Protein AF-A0A8G0L6J2-F1 (afdb_monomer_lite)

Sequence (86 aa):
FYTAIIAGPDVKGMGTAEGFFKQFLAAPVVLGFWIFAWVWKREPLLRTKNIDVDTGLREFDWDQIRADREALAALPAWRRLLNHFF

Radius of gyration: 30.55 Å; chains: 1; bounding box: 50×44×64 Å

Secondary structure (DSSP, 8-state):
----SB--TT---B--HHHHHHHTTHHHHHHHHHHHHHHHH------GGG---STTPPPP-HHHHHHHHHHHHTS-HHHHHHHHH-

Structure (mmCIF, N/CA/C/O backbone):
data_AF-A0A8G0L6J2-F1
#
_entry.id   AF-A0A8G0L6J2-F1
#
loop_
_atom_site.group_PDB
_atom_site.id
_atom_site.type_symbol
_atom_site.label_atom_id
_atom_site.label_alt_id
_atom_site.label_comp_id
_atom_site.label_asym_id
_atom_site.label_entity_id
_atom_site.label_seq_id
_atom_site.pdbx_PDB_ins_code
_atom_site.Cartn_x
_atom_site.Cartn_y
_atom_site.Cartn_z
_atom_site.occupancy
_atom_site.B_iso_or_equiv
_atom_site.auth_seq_id
_atom_site.auth_comp_id
_atom_site.auth_asym_id
_atom_site.auth_atom_id
_atom_site.pdbx_PDB_model_num
ATOM 1 N N . PHE A 1 1 ? 14.598 11.587 -18.311 1.00 49.44 1 PHE A N 1
ATOM 2 C CA . PHE A 1 1 ? 14.587 10.768 -19.538 1.00 49.44 1 PHE A CA 1
ATOM 3 C C . PHE A 1 1 ? 13.214 10.889 -20.183 1.00 49.44 1 PHE A C 1
ATOM 5 O O . PHE A 1 1 ? 12.273 10.277 -19.704 1.00 49.44 1 PHE A O 1
ATOM 12 N N . TYR A 1 2 ? 13.074 11.757 -21.184 1.00 48.59 2 TYR A N 1
ATOM 13 C CA . TYR A 1 2 ? 11.847 11.946 -21.962 1.00 48.59 2 TYR A CA 1
ATOM 14 C C . TYR A 1 2 ? 12.292 12.169 -23.407 1.00 48.59 2 TYR A C 1
ATOM 16 O O . TYR A 1 2 ? 12.941 13.173 -23.695 1.00 48.59 2 TYR A O 1
ATOM 24 N N . THR A 1 3 ? 12.041 11.204 -24.291 1.00 57.72 3 THR A N 1
ATOM 25 C CA . THR A 1 3 ? 12.165 11.413 -25.735 1.00 57.72 3 THR A CA 1
ATOM 26 C C . THR A 1 3 ? 10.816 11.868 -26.244 1.00 57.72 3 THR A C 1
ATOM 28 O O . THR A 1 3 ? 9.892 11.081 -26.424 1.00 57.72 3 THR A O 1
ATOM 31 N N . ALA A 1 4 ? 10.690 13.174 -26.440 1.00 60.34 4 ALA A N 1
ATOM 32 C CA . ALA A 1 4 ? 9.571 13.706 -27.185 1.00 60.34 4 ALA A CA 1
ATOM 33 C C . ALA A 1 4 ? 9.669 13.195 -28.633 1.00 60.34 4 ALA A C 1
ATOM 35 O O . ALA A 1 4 ? 10.743 13.236 -29.235 1.00 60.34 4 ALA A O 1
ATOM 36 N N . ILE A 1 5 ? 8.554 12.722 -29.197 1.00 62.50 5 ILE A N 1
ATOM 37 C CA . ILE A 1 5 ? 8.474 12.371 -30.628 1.00 62.50 5 ILE A CA 1
ATOM 38 C C . ILE A 1 5 ? 8.788 13.612 -31.484 1.00 62.50 5 ILE A C 1
ATOM 40 O O . ILE A 1 5 ? 9.388 13.500 -32.551 1.00 62.50 5 ILE A O 1
ATOM 44 N N . ILE A 1 6 ? 8.457 14.796 -30.962 1.00 59.91 6 ILE A N 1
ATOM 45 C CA . ILE A 1 6 ? 8.723 16.104 -31.554 1.00 59.91 6 ILE A CA 1
ATOM 46 C C . ILE A 1 6 ? 9.631 16.872 -30.595 1.00 59.91 6 ILE A C 1
ATOM 48 O O . ILE A 1 6 ? 9.265 17.074 -29.436 1.00 59.91 6 ILE A O 1
ATOM 52 N N . ALA A 1 7 ? 10.813 17.284 -31.049 1.00 64.25 7 ALA A N 1
ATOM 53 C CA . ALA A 1 7 ? 11.689 18.130 -30.251 1.00 64.25 7 ALA A CA 1
ATOM 54 C C . ALA A 1 7 ? 10.988 19.454 -29.875 1.00 64.25 7 ALA A C 1
ATOM 56 O O . ALA A 1 7 ? 10.173 19.973 -30.635 1.00 64.25 7 ALA A O 1
ATOM 57 N N . GLY A 1 8 ? 11.259 19.967 -28.667 1.00 65.56 8 GLY A N 1
ATOM 58 C CA . GLY A 1 8 ? 10.672 21.222 -28.180 1.00 65.56 8 GLY A CA 1
ATOM 59 C C . GLY A 1 8 ? 10.965 22.402 -29.119 1.00 65.56 8 GLY A C 1
ATOM 60 O O . GLY A 1 8 ? 11.829 22.277 -29.985 1.00 65.56 8 GLY A O 1
ATOM 61 N N . PRO A 1 9 ? 10.293 23.555 -28.944 1.00 68.25 9 PRO A N 1
ATOM 62 C CA . PRO A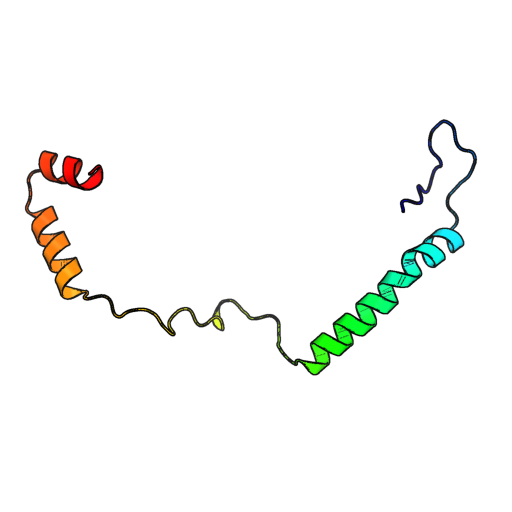 1 9 ? 10.281 24.653 -29.921 1.00 68.25 9 PRO A CA 1
ATOM 63 C C . PRO A 1 9 ? 11.659 25.205 -30.339 1.00 68.25 9 PRO A C 1
ATOM 65 O O . PRO A 1 9 ? 11.728 25.911 -31.336 1.00 68.25 9 PRO A O 1
ATOM 68 N N . ASP A 1 10 ? 12.737 24.854 -29.630 1.00 66.12 10 ASP A N 1
ATOM 69 C CA . ASP A 1 10 ? 14.105 25.329 -29.871 1.00 66.12 10 ASP A CA 1
ATOM 70 C C . ASP A 1 10 ? 15.138 24.201 -30.105 1.00 66.12 10 ASP A C 1
ATOM 72 O O . ASP A 1 10 ? 16.347 24.429 -30.136 1.00 66.12 10 ASP A O 1
ATOM 76 N N . VAL A 1 11 ? 14.688 22.949 -30.264 1.00 64.75 11 VAL A N 1
ATOM 77 C CA . VAL A 1 11 ? 15.563 21.784 -30.489 1.00 64.75 11 VAL A CA 1
ATOM 78 C C . VAL A 1 11 ? 15.218 21.150 -31.838 1.00 64.75 11 VAL A C 1
ATOM 80 O O . VAL A 1 11 ? 14.058 20.895 -32.140 1.00 64.75 11 VAL A O 1
ATOM 83 N N . LYS A 1 12 ? 16.224 20.880 -32.681 1.00 62.41 12 LYS A N 1
ATOM 84 C CA . LYS A 1 12 ? 16.023 20.201 -33.973 1.00 62.41 12 LYS A CA 1
ATOM 85 C C . LYS A 1 12 ? 16.105 18.681 -33.801 1.00 62.41 12 LYS A C 1
ATOM 87 O O . LYS A 1 12 ? 17.119 18.175 -33.331 1.00 62.41 12 LYS A O 1
ATOM 92 N N . GLY A 1 13 ? 15.073 17.958 -34.237 1.00 66.94 13 GLY A N 1
ATOM 93 C CA . GLY A 1 13 ? 15.072 16.492 -34.331 1.00 66.94 13 GLY A CA 1
ATOM 94 C C . GLY A 1 13 ? 13.688 15.869 -34.127 1.00 66.94 13 GLY A C 1
ATOM 95 O O . GLY A 1 13 ? 12.869 16.396 -33.382 1.00 66.94 13 GLY A O 1
ATOM 96 N N . MET A 1 14 ? 13.422 14.740 -34.786 1.00 69.75 14 MET A N 1
ATOM 97 C CA . MET A 1 14 ? 12.279 13.874 -34.470 1.00 69.75 14 MET A CA 1
ATOM 98 C C . MET A 1 14 ? 12.775 12.629 -33.739 1.00 69.75 14 MET A C 1
ATOM 100 O O . MET A 1 14 ? 13.847 12.105 -34.054 1.00 69.75 14 MET A O 1
ATOM 104 N N . GLY A 1 15 ? 11.999 12.154 -32.767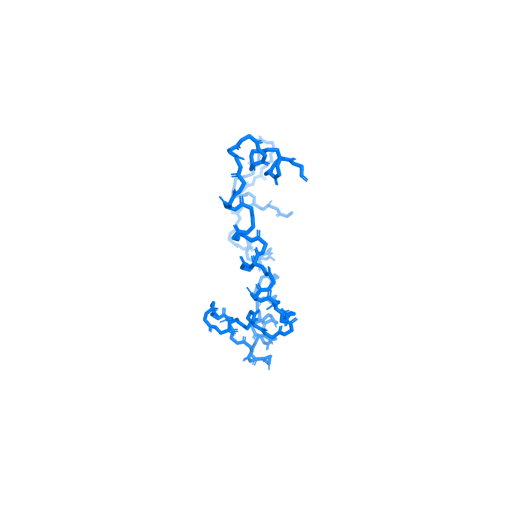 1.00 73.00 15 GLY A N 1
ATOM 105 C CA . GLY A 1 15 ? 12.275 10.886 -32.101 1.00 73.00 15 GLY A CA 1
ATOM 106 C C . GLY A 1 15 ? 12.201 9.734 -33.104 1.00 73.00 15 GLY A C 1
ATOM 107 O O . GLY A 1 15 ? 11.215 9.598 -33.825 1.00 73.00 15 GLY A O 1
ATOM 108 N N . THR A 1 16 ? 13.240 8.902 -33.162 1.00 80.12 16 THR A N 1
ATOM 109 C CA . THR A 1 16 ? 13.254 7.691 -33.994 1.00 80.12 16 THR A CA 1
ATOM 110 C C . THR A 1 16 ? 12.829 6.474 -33.177 1.00 80.12 16 THR A C 1
ATOM 112 O O . THR A 1 16 ? 13.054 6.412 -31.965 1.00 80.12 16 THR A O 1
ATOM 115 N N . ALA A 1 17 ? 12.252 5.467 -33.841 1.00 80.75 17 ALA A N 1
ATOM 116 C CA . ALA A 1 17 ? 11.877 4.209 -33.192 1.00 80.75 17 ALA A CA 1
ATOM 117 C C . ALA A 1 17 ? 13.078 3.535 -32.500 1.00 80.75 17 ALA A C 1
ATOM 119 O O . ALA A 1 17 ? 12.960 3.027 -31.389 1.00 80.75 17 ALA A O 1
ATOM 120 N N . GLU A 1 18 ? 14.262 3.597 -33.115 1.00 82.62 18 GLU A N 1
ATOM 121 C CA . GLU A 1 18 ? 15.498 3.068 -32.532 1.00 82.62 18 GLU A CA 1
ATOM 122 C C . GLU A 1 18 ? 15.856 3.755 -31.202 1.00 82.62 18 GLU A C 1
ATOM 124 O O . GLU A 1 18 ? 16.206 3.086 -30.227 1.00 82.62 18 GLU A O 1
ATOM 129 N N . GLY A 1 19 ? 15.730 5.085 -31.131 1.00 82.69 19 GLY A N 1
ATOM 130 C CA . GLY A 1 19 ? 15.988 5.847 -29.907 1.00 82.69 19 GLY A CA 1
ATOM 131 C C . GLY A 1 19 ? 15.024 5.490 -28.775 1.00 82.69 19 GLY A C 1
ATOM 132 O O . GLY A 1 19 ? 15.449 5.365 -27.624 1.00 82.69 19 GLY A O 1
ATOM 133 N N . PHE A 1 20 ? 13.753 5.251 -29.106 1.00 79.94 20 PHE A N 1
ATOM 134 C CA . PHE A 1 20 ? 12.742 4.804 -28.147 1.00 79.94 20 PHE A CA 1
ATOM 135 C C . PHE A 1 20 ? 13.116 3.455 -27.514 1.00 79.94 20 PHE A C 1
ATOM 137 O O . PHE A 1 20 ? 13.193 3.350 -26.289 1.00 79.94 20 PHE A O 1
ATOM 144 N N . PHE A 1 21 ? 13.429 2.438 -28.324 1.00 84.88 21 PHE A N 1
ATOM 145 C CA . PHE A 1 21 ? 13.751 1.104 -27.802 1.00 84.88 21 PHE A CA 1
ATOM 146 C C . PHE A 1 21 ? 15.062 1.064 -27.012 1.00 84.88 21 PHE A C 1
ATOM 148 O O . PHE A 1 21 ? 15.147 0.345 -26.016 1.00 84.88 21 PHE A O 1
ATOM 155 N N . LYS A 1 22 ? 16.061 1.874 -27.387 1.00 84.38 22 LYS A N 1
ATOM 156 C CA . LYS A 1 22 ? 17.299 2.009 -26.599 1.00 84.38 22 LYS A CA 1
ATOM 157 C C . LYS A 1 22 ? 17.035 2.562 -25.198 1.00 84.38 22 LYS A C 1
ATOM 159 O O . LYS A 1 22 ? 17.658 2.112 -24.242 1.00 84.38 22 LYS A O 1
ATOM 164 N N . GLN A 1 23 ? 16.102 3.503 -25.058 1.00 83.81 23 GLN A N 1
ATOM 165 C CA . GLN A 1 23 ? 15.718 4.045 -23.750 1.00 83.81 23 GLN A CA 1
ATOM 166 C C . GLN A 1 23 ? 14.804 3.103 -22.964 1.00 83.81 23 GLN A C 1
ATOM 168 O O . GLN A 1 23 ? 14.890 3.045 -21.739 1.00 83.81 23 GLN A O 1
ATOM 173 N N . PHE A 1 24 ? 13.960 2.336 -23.654 1.00 87.38 24 PHE A N 1
ATOM 174 C CA . PHE A 1 24 ? 13.037 1.391 -23.029 1.00 87.38 24 PHE A CA 1
ATOM 175 C C . PHE A 1 24 ? 13.689 0.050 -22.643 1.00 87.38 24 PHE A C 1
ATOM 177 O O . PHE A 1 24 ? 13.017 -0.815 -22.092 1.00 87.38 24 PHE A O 1
ATOM 184 N N . LEU A 1 25 ? 14.994 -0.135 -22.873 1.00 89.00 25 LEU A N 1
ATOM 185 C CA . LEU A 1 25 ? 15.703 -1.402 -22.644 1.00 89.00 25 LEU A CA 1
ATOM 186 C C . LEU A 1 25 ? 15.691 -1.862 -21.178 1.00 89.00 25 LEU A C 1
ATOM 188 O O . LEU A 1 25 ? 15.703 -3.060 -20.903 1.00 89.00 25 LEU A O 1
ATOM 192 N N . ALA A 1 26 ? 15.605 -0.929 -20.229 1.00 90.50 26 ALA A N 1
ATOM 193 C CA . ALA A 1 26 ? 15.492 -1.266 -18.812 1.00 90.50 26 ALA A CA 1
ATOM 194 C C . ALA A 1 26 ? 14.148 -1.936 -18.464 1.00 90.50 26 ALA A C 1
ATOM 196 O O . ALA A 1 26 ? 14.102 -2.785 -17.577 1.00 90.50 26 ALA A O 1
ATOM 197 N N . ALA A 1 27 ? 13.062 -1.604 -19.169 1.00 92.44 27 ALA A N 1
ATOM 198 C CA . ALA A 1 27 ? 11.728 -2.124 -18.877 1.00 92.44 27 ALA A CA 1
ATOM 199 C C . ALA A 1 27 ? 11.613 -3.660 -18.993 1.00 92.44 27 ALA A C 1
ATOM 201 O O . ALA A 1 27 ? 11.154 -4.270 -18.026 1.00 92.44 27 ALA A O 1
ATOM 202 N N . PRO A 1 28 ? 12.042 -4.329 -20.088 1.00 93.19 28 PRO A N 1
ATOM 203 C CA . PRO A 1 28 ? 11.972 -5.788 -20.177 1.00 93.19 28 PRO A CA 1
ATOM 204 C C . PRO A 1 28 ? 12.877 -6.485 -19.157 1.00 93.19 28 PRO A C 1
ATOM 206 O O . PRO A 1 28 ? 12.507 -7.537 -18.644 1.00 93.19 28 PRO A O 1
ATOM 209 N N . VAL A 1 29 ? 14.028 -5.897 -18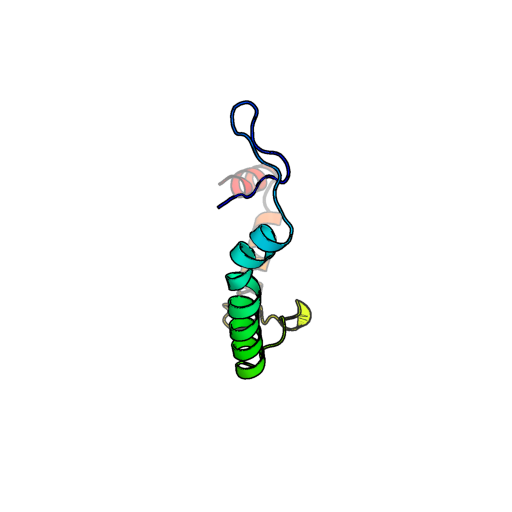.815 1.00 94.94 29 VAL A N 1
ATOM 210 C CA . VAL A 1 29 ? 14.940 -6.456 -17.805 1.00 94.94 29 VAL A CA 1
ATOM 211 C C . VAL A 1 29 ? 14.290 -6.418 -16.420 1.00 94.94 29 VAL A C 1
ATOM 213 O O . VAL A 1 29 ? 14.229 -7.442 -15.740 1.00 94.94 29 VAL A O 1
ATOM 216 N N . VAL A 1 30 ? 13.741 -5.266 -16.023 1.00 96.12 30 VAL A N 1
ATOM 217 C CA . VAL A 1 30 ? 13.042 -5.104 -14.737 1.00 96.12 30 VAL A CA 1
ATOM 218 C C . VAL A 1 30 ? 11.805 -6.000 -14.667 1.00 96.12 30 VAL A C 1
ATOM 220 O O . VAL A 1 30 ? 11.604 -6.676 -13.659 1.00 96.12 30 VAL A O 1
ATOM 223 N N . LEU A 1 31 ? 11.009 -6.064 -15.741 1.00 96.38 31 LEU A N 1
ATOM 224 C CA . LEU A 1 31 ? 9.856 -6.964 -15.821 1.00 96.38 31 LEU A CA 1
ATOM 225 C C . LEU A 1 31 ? 10.277 -8.431 -15.707 1.00 96.38 31 LEU A C 1
ATOM 227 O O . LEU A 1 31 ? 9.637 -9.176 -14.975 1.00 96.38 31 LEU A O 1
ATOM 231 N N . GLY A 1 32 ? 11.363 -8.847 -16.360 1.00 96.75 32 GLY A N 1
ATOM 232 C CA . GLY A 1 32 ? 11.877 -10.214 -16.270 1.00 96.75 32 GLY A CA 1
ATOM 233 C C . GLY A 1 32 ? 12.235 -10.616 -14.839 1.00 96.75 32 GLY A C 1
ATOM 234 O O . GLY A 1 32 ? 11.771 -11.650 -14.354 1.00 96.75 32 GLY A O 1
ATOM 235 N N . PHE A 1 33 ? 12.994 -9.776 -14.130 1.00 96.06 33 PHE A N 1
ATOM 236 C CA . PHE A 1 33 ? 13.321 -10.026 -12.723 1.00 96.06 33 PHE A CA 1
ATOM 237 C C . PHE A 1 33 ? 12.084 -9.993 -11.817 1.00 96.06 33 PHE A C 1
ATOM 239 O O . PHE A 1 33 ? 11.971 -10.828 -10.919 1.00 96.06 33 PHE A O 1
ATOM 246 N N . TRP A 1 34 ? 11.141 -9.079 -12.062 1.00 93.56 34 TRP A N 1
ATOM 247 C CA . TRP A 1 34 ? 9.885 -9.010 -11.312 1.00 93.56 34 TRP A CA 1
ATOM 248 C C . TRP A 1 34 ? 9.032 -10.270 -11.504 1.00 93.56 34 TRP A C 1
ATOM 250 O O . TRP A 1 34 ? 8.591 -10.857 -10.517 1.00 93.56 34 TRP A O 1
ATOM 260 N N . ILE A 1 35 ? 8.863 -10.739 -12.747 1.00 93.56 35 ILE A N 1
ATOM 261 C CA . ILE A 1 35 ? 8.137 -11.980 -13.057 1.00 93.56 35 ILE A CA 1
ATOM 2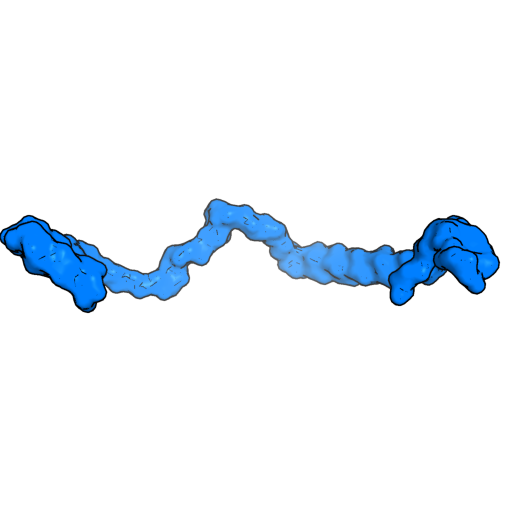62 C C . ILE A 1 35 ? 8.834 -13.171 -12.397 1.00 93.56 35 ILE A C 1
ATOM 264 O O . ILE A 1 35 ? 8.165 -13.997 -11.784 1.00 93.56 35 ILE A O 1
ATOM 268 N N . PHE A 1 36 ? 10.164 -13.259 -12.475 1.00 95.62 36 PHE A N 1
ATOM 269 C CA . PHE A 1 36 ? 10.908 -14.349 -11.843 1.00 95.62 36 PHE A CA 1
ATOM 270 C C . PHE A 1 36 ? 10.713 -14.368 -10.321 1.00 95.62 36 PHE A C 1
ATOM 272 O O . PHE A 1 36 ? 10.402 -15.412 -9.750 1.00 95.62 36 PHE A O 1
ATOM 279 N N . ALA A 1 37 ? 10.834 -13.212 -9.664 1.00 91.25 37 ALA A N 1
ATOM 280 C CA . ALA A 1 37 ? 10.595 -13.090 -8.229 1.00 91.25 37 ALA A CA 1
ATOM 281 C C . ALA A 1 37 ? 9.145 -13.439 -7.857 1.00 91.25 37 ALA A C 1
ATOM 283 O O . ALA A 1 37 ? 8.911 -14.127 -6.863 1.00 91.25 37 ALA A O 1
ATOM 284 N N . TRP A 1 38 ? 8.179 -13.015 -8.673 1.00 90.12 38 TRP A N 1
ATOM 285 C CA . TRP A 1 38 ? 6.766 -13.330 -8.487 1.00 90.12 38 TRP A CA 1
ATOM 286 C C . TRP A 1 38 ? 6.489 -14.838 -8.616 1.00 90.12 38 TRP A C 1
ATOM 288 O O . TRP A 1 38 ? 5.868 -15.432 -7.732 1.00 90.12 38 TRP A O 1
ATOM 298 N N . VAL A 1 39 ? 7.030 -15.489 -9.653 1.00 91.75 39 VAL A N 1
ATOM 299 C CA . VAL A 1 39 ? 6.930 -16.946 -9.854 1.00 91.75 39 VAL A CA 1
ATOM 300 C C . VAL A 1 39 ? 7.635 -17.718 -8.735 1.00 91.75 39 VAL A C 1
ATOM 302 O O . VAL A 1 39 ? 7.127 -18.752 -8.302 1.00 91.75 39 VAL A O 1
ATOM 305 N N . TRP A 1 40 ? 8.778 -17.233 -8.238 1.00 93.25 40 TRP A N 1
ATOM 306 C CA . TRP A 1 40 ? 9.486 -17.860 -7.119 1.00 93.25 40 TRP A CA 1
ATOM 307 C C . TRP A 1 40 ? 8.680 -17.773 -5.819 1.00 93.25 40 TRP A C 1
ATOM 309 O O . TRP A 1 40 ? 8.478 -18.797 -5.164 1.00 93.25 40 TRP A O 1
ATOM 319 N N . LYS A 1 41 ? 8.173 -16.590 -5.456 1.00 87.38 41 LYS A N 1
ATOM 320 C CA . LYS A 1 41 ? 7.377 -16.430 -4.231 1.00 87.38 41 LYS A CA 1
ATOM 321 C C . LYS A 1 41 ? 6.058 -17.194 -4.271 1.00 87.38 41 LYS A C 1
ATOM 323 O O . LYS A 1 41 ? 5.556 -17.558 -3.215 1.00 87.38 41 LYS A O 1
ATOM 328 N N . ARG A 1 42 ? 5.513 -17.462 -5.465 1.00 82.06 42 ARG A N 1
ATOM 329 C CA . ARG A 1 42 ? 4.240 -18.184 -5.669 1.00 82.06 42 ARG A CA 1
ATOM 330 C C . ARG A 1 42 ? 3.056 -17.575 -4.911 1.00 82.06 42 ARG A C 1
ATOM 332 O O . ARG A 1 42 ? 2.030 -18.231 -4.756 1.00 82.06 42 ARG A O 1
ATOM 339 N N . GLU A 1 43 ? 3.178 -16.334 -4.454 1.00 77.44 43 GLU A N 1
ATOM 340 C CA . GLU A 1 43 ? 2.106 -15.613 -3.784 1.00 77.44 43 GLU A CA 1
ATOM 341 C C . GLU A 1 43 ? 1.185 -15.031 -4.863 1.00 77.44 43 GLU A C 1
ATOM 343 O O . GLU A 1 43 ? 1.595 -14.144 -5.625 1.00 77.44 43 GLU A O 1
ATOM 348 N N . PRO A 1 44 ? -0.054 -15.535 -4.999 1.00 75.44 44 PRO A N 1
ATOM 349 C CA . PRO A 1 44 ? -1.006 -14.922 -5.904 1.00 75.44 44 PRO A CA 1
ATOM 350 C C . PRO A 1 44 ? -1.386 -13.538 -5.371 1.00 75.44 44 PRO A C 1
ATOM 352 O O . PRO A 1 44 ? -1.324 -13.276 -4.171 1.00 75.44 44 PRO A O 1
ATOM 355 N N . LEU A 1 45 ? -1.865 -12.669 -6.262 1.00 78.44 45 LEU A N 1
ATOM 356 C CA . LEU A 1 45 ? -2.587 -11.464 -5.855 1.00 78.44 45 LEU A CA 1
ATOM 357 C C . LEU A 1 45 ? -3.702 -11.873 -4.874 1.00 78.44 45 LEU A C 1
ATOM 359 O O . LEU A 1 45 ? -4.635 -12.593 -5.251 1.00 78.44 45 LEU A O 1
ATOM 363 N N . LEU A 1 46 ? -3.571 -11.465 -3.608 1.00 84.38 46 LEU A N 1
ATOM 364 C CA . LEU A 1 46 ? -4.533 -11.769 -2.551 1.00 84.38 46 LEU A CA 1
ATOM 365 C C . LEU A 1 46 ? -5.899 -11.209 -2.946 1.00 84.38 46 LEU A C 1
ATOM 367 O O . LEU A 1 46 ? -6.062 -10.016 -3.197 1.00 84.38 46 LEU A O 1
ATOM 371 N N . ARG A 1 47 ? -6.899 -12.087 -3.017 1.00 85.50 47 ARG A N 1
ATOM 372 C CA . ARG A 1 47 ? -8.291 -11.662 -3.177 1.00 85.50 47 ARG A CA 1
ATOM 373 C C . ARG A 1 47 ? -8.795 -11.152 -1.838 1.00 85.50 47 ARG A C 1
ATOM 375 O O . ARG A 1 47 ? -8.457 -11.739 -0.819 1.00 85.50 47 ARG A O 1
ATOM 382 N N . THR A 1 48 ? -9.690 -10.168 -1.850 1.00 84.94 48 THR A N 1
ATOM 383 C CA . THR A 1 48 ? -10.297 -9.603 -0.632 1.00 84.94 48 THR A CA 1
ATOM 384 C C . THR A 1 48 ? -10.853 -10.678 0.304 1.00 84.94 48 THR A C 1
ATOM 386 O O . THR A 1 48 ? -10.652 -10.608 1.504 1.00 84.94 48 THR A O 1
ATOM 389 N N . LYS A 1 49 ? -11.468 -11.731 -0.250 1.00 85.75 49 LYS A N 1
ATOM 390 C CA . LYS A 1 49 ? -12.014 -12.862 0.520 1.00 85.75 49 LYS A CA 1
ATOM 391 C C . LYS A 1 49 ? -10.976 -13.751 1.226 1.00 85.75 49 LYS A C 1
ATOM 393 O O . LYS A 1 49 ? -11.356 -14.573 2.044 1.00 85.75 49 LYS A O 1
ATOM 398 N N . ASN A 1 50 ? -9.707 -13.658 0.836 1.00 85.50 50 ASN A N 1
ATOM 399 C CA . ASN A 1 50 ? -8.607 -14.437 1.406 1.00 85.50 50 ASN A CA 1
ATOM 400 C C . ASN A 1 50 ? -7.779 -13.594 2.390 1.00 85.50 50 ASN A C 1
ATOM 402 O O . ASN A 1 50 ? -6.772 -14.081 2.896 1.00 85.50 50 ASN A O 1
ATOM 406 N N . ILE A 1 51 ? -8.142 -12.323 2.587 1.00 87.62 51 ILE A N 1
ATOM 407 C CA . ILE A 1 51 ? -7.500 -11.462 3.572 1.00 87.62 51 ILE A CA 1
ATOM 408 C C . ILE A 1 51 ? -8.067 -11.855 4.928 1.00 87.62 51 ILE A C 1
ATOM 410 O O . ILE A 1 51 ? -9.270 -11.757 5.156 1.00 87.62 51 ILE A O 1
ATOM 414 N N . ASP A 1 52 ? -7.185 -12.317 5.800 1.00 85.12 52 ASP A N 1
ATOM 415 C CA . ASP A 1 52 ? -7.497 -12.585 7.189 1.00 85.12 52 ASP A CA 1
ATOM 416 C C . ASP A 1 52 ? -7.552 -11.258 7.946 1.00 85.12 52 ASP A C 1
ATOM 418 O O . ASP A 1 52 ? -6.538 -10.580 8.119 1.00 85.12 52 ASP A O 1
ATOM 422 N N . VAL A 1 53 ? -8.765 -10.850 8.304 1.00 82.12 53 VAL A N 1
ATOM 423 C CA . VAL A 1 53 ? -9.012 -9.644 9.100 1.00 82.12 53 VAL A CA 1
ATOM 424 C C . VAL A 1 53 ? -9.190 -10.009 10.569 1.00 82.12 53 VAL A C 1
ATOM 426 O O . VAL A 1 53 ? -9.085 -9.119 11.399 1.00 82.12 53 VAL A O 1
ATOM 429 N N . ASP A 1 54 ? -9.411 -11.291 10.876 1.00 82.19 54 ASP A N 1
ATOM 430 C CA . ASP A 1 54 ? -9.884 -11.779 12.171 1.00 82.19 54 ASP A CA 1
ATOM 431 C C . ASP A 1 54 ? -8.727 -12.178 13.103 1.00 82.19 54 ASP A C 1
ATOM 433 O O . ASP A 1 54 ? -8.821 -12.035 14.328 1.00 82.19 54 ASP A O 1
ATOM 437 N N . THR A 1 55 ? -7.598 -12.634 12.553 1.00 84.56 55 THR A N 1
ATOM 438 C CA . THR A 1 55 ? -6.445 -13.042 13.366 1.00 84.56 55 THR A CA 1
ATOM 439 C C . THR A 1 55 ? -5.821 -11.872 14.117 1.00 84.56 55 THR A C 1
ATOM 441 O O . THR A 1 55 ? -5.418 -10.859 13.547 1.00 84.56 55 THR A O 1
ATOM 444 N N . GLY A 1 56 ? -5.675 -12.048 15.431 1.00 81.25 56 GLY A N 1
ATOM 445 C CA . GLY A 1 56 ? -5.075 -11.050 16.314 1.00 81.25 56 GLY A CA 1
ATOM 446 C C . GLY A 1 56 ? -6.031 -9.931 16.726 1.00 81.25 56 GLY A C 1
ATOM 447 O O . GLY A 1 56 ? -5.602 -9.011 17.427 1.00 81.25 56 GLY A O 1
ATOM 448 N N . LEU A 1 57 ? -7.317 -10.003 16.352 1.00 80.25 57 LEU A N 1
ATOM 449 C CA . LEU A 1 57 ? -8.316 -9.141 16.972 1.00 80.25 57 LEU A CA 1
ATOM 450 C C . LEU A 1 57 ? -8.416 -9.444 18.462 1.00 80.25 57 LEU A C 1
ATOM 452 O O . LEU A 1 57 ? -8.522 -10.589 18.899 1.00 80.25 57 LEU A O 1
ATOM 456 N N . ARG A 1 58 ? -8.418 -8.368 19.245 1.00 81.75 58 ARG A N 1
ATOM 457 C CA . ARG A 1 58 ? -8.793 -8.417 20.652 1.00 81.75 58 ARG A CA 1
ATOM 458 C C . ARG A 1 58 ? -10.259 -8.830 20.746 1.00 81.75 58 ARG A C 1
ATOM 460 O O . ARG A 1 58 ? -11.104 -8.210 20.101 1.00 81.75 58 ARG A O 1
ATOM 467 N N . GLU A 1 59 ? -10.554 -9.817 21.586 1.00 80.69 59 GLU A N 1
ATOM 468 C CA . GLU A 1 59 ? -11.931 -10.132 21.958 1.00 80.69 59 GLU A CA 1
ATOM 469 C C . GLU A 1 59 ? -12.572 -8.882 22.577 1.00 80.69 59 GLU A C 1
ATOM 471 O O . GLU A 1 59 ? -12.087 -8.324 23.566 1.00 80.69 59 GLU A O 1
ATOM 476 N N . PHE A 1 60 ? -13.629 -8.384 21.939 1.00 81.44 60 PHE A N 1
ATOM 477 C CA . PHE A 1 60 ? -14.438 -7.314 22.498 1.00 81.44 60 PHE A CA 1
ATOM 478 C C . PHE A 1 60 ? -15.426 -7.927 23.486 1.00 81.44 60 PHE A C 1
ATOM 480 O O . PHE A 1 60 ? -16.146 -8.861 23.137 1.00 81.44 60 PHE A O 1
ATOM 487 N N . ASP A 1 61 ? -15.485 -7.378 24.699 1.00 87.38 61 ASP A N 1
ATOM 488 C CA . ASP A 1 61 ? -16.551 -7.693 25.645 1.00 87.38 61 ASP A CA 1
ATOM 489 C C . ASP A 1 61 ? -17.864 -7.080 25.130 1.00 87.38 61 ASP A C 1
ATOM 491 O O . ASP A 1 61 ? -18.189 -5.908 25.354 1.00 87.38 61 ASP A O 1
ATOM 495 N N . TRP A 1 62 ? -18.586 -7.868 24.334 1.00 87.25 62 TRP A N 1
ATOM 496 C CA . TRP A 1 62 ? -19.847 -7.461 23.722 1.00 87.25 62 TRP A CA 1
ATOM 497 C C . TRP A 1 62 ? -20.953 -7.236 24.747 1.00 87.25 62 TRP A C 1
ATOM 499 O O . TRP A 1 62 ? -21.881 -6.472 24.461 1.00 87.25 62 TRP A O 1
ATOM 509 N N . ASP A 1 63 ? -20.862 -7.868 25.913 1.00 92.19 63 ASP A N 1
ATOM 510 C CA . ASP A 1 63 ? -21.847 -7.724 26.977 1.00 92.19 63 ASP A CA 1
ATOM 511 C C . ASP A 1 63 ? -21.662 -6.380 27.676 1.00 92.19 63 ASP A C 1
ATOM 513 O O . ASP A 1 63 ? -22.636 -5.641 27.836 1.00 92.19 63 ASP A O 1
ATOM 517 N N . GLN A 1 64 ? -20.415 -5.990 27.956 1.00 90.75 64 GLN A N 1
ATOM 518 C CA . GLN A 1 64 ? -20.105 -4.656 28.467 1.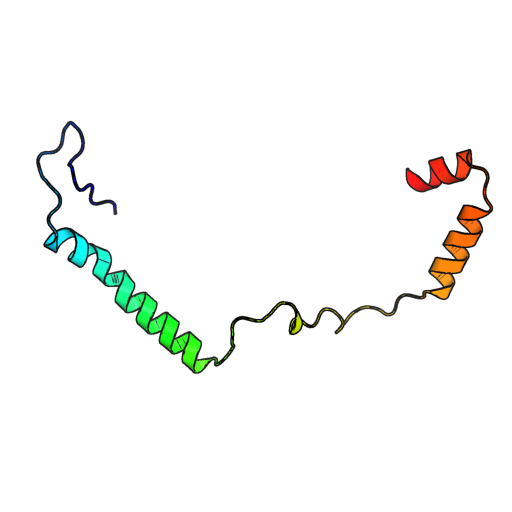00 90.75 64 GLN A CA 1
ATOM 519 C C . GLN A 1 64 ? -20.550 -3.556 27.490 1.00 90.75 64 GLN A C 1
ATOM 521 O O . GLN A 1 64 ? -21.257 -2.627 27.880 1.00 90.75 64 GLN A O 1
ATOM 526 N N . ILE A 1 65 ? -20.221 -3.682 26.198 1.00 91.25 65 ILE A N 1
ATOM 527 C CA . ILE A 1 65 ? -20.607 -2.682 25.184 1.00 91.25 65 ILE A CA 1
ATOM 528 C C . ILE A 1 65 ? -22.133 -2.559 25.078 1.00 91.25 65 ILE A C 1
ATOM 530 O O . ILE A 1 65 ? -22.665 -1.466 24.859 1.00 91.25 65 ILE A O 1
ATOM 534 N N . ARG A 1 66 ? -22.854 -3.677 25.192 1.00 94.00 66 ARG A N 1
ATOM 535 C CA . ARG A 1 66 ? -24.317 -3.685 25.141 1.00 94.00 66 ARG A CA 1
ATOM 536 C C . ARG A 1 66 ? -24.913 -3.035 26.384 1.00 94.00 66 ARG A C 1
ATOM 538 O O . ARG A 1 66 ? -25.777 -2.176 26.227 1.00 94.00 66 ARG A O 1
ATOM 545 N N . ALA A 1 67 ? -24.411 -3.373 27.569 1.00 94.12 67 ALA A N 1
ATOM 546 C CA . ALA A 1 67 ? -24.836 -2.769 28.827 1.00 94.12 67 ALA A CA 1
ATOM 547 C C . ALA A 1 67 ? -24.617 -1.247 28.826 1.00 94.12 67 ALA A C 1
ATOM 549 O O . ALA A 1 67 ? -25.527 -0.495 29.175 1.00 94.12 67 ALA A O 1
ATOM 550 N N . ASP A 1 68 ? -23.467 -0.780 28.335 1.00 91.69 68 ASP A N 1
ATOM 551 C CA . ASP A 1 68 ? -23.172 0.650 28.207 1.00 91.69 68 ASP A CA 1
ATOM 552 C C . ASP A 1 68 ? -24.126 1.337 27.217 1.00 91.69 68 ASP A C 1
ATOM 554 O O . ASP A 1 68 ? -24.645 2.425 27.484 1.00 91.69 68 ASP A O 1
ATOM 558 N N . ARG A 1 69 ? -24.428 0.695 26.080 1.00 91.50 69 ARG A N 1
ATOM 559 C CA . ARG A 1 69 ? -25.398 1.218 25.100 1.00 91.50 69 ARG A CA 1
ATOM 560 C C . ARG A 1 69 ? -26.815 1.284 25.657 1.00 91.50 69 ARG A C 1
ATOM 562 O O . ARG A 1 69 ? -27.516 2.258 25.387 1.00 91.50 69 ARG A O 1
ATOM 569 N N . GLU A 1 70 ? -27.239 0.276 26.408 1.00 93.50 70 GLU A N 1
ATOM 570 C CA . GLU A 1 70 ? -28.551 0.241 2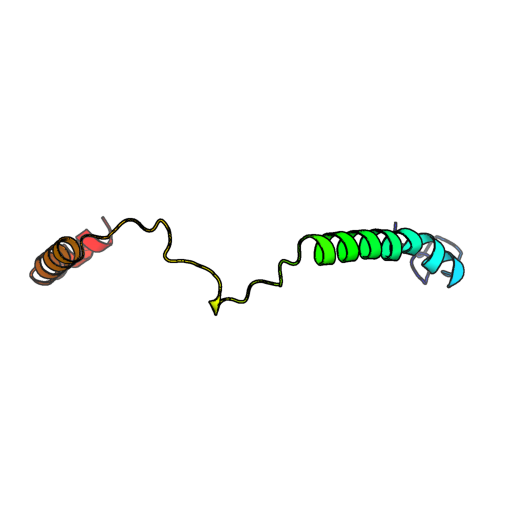7.059 1.00 93.50 70 GLU A CA 1
ATOM 571 C C . GLU A 1 70 ? -28.653 1.312 28.148 1.00 93.50 70 GLU A C 1
ATOM 573 O O . GLU A 1 70 ? -29.633 2.062 28.184 1.00 93.50 70 GLU A O 1
ATOM 578 N N . ALA A 1 71 ? -27.606 1.468 28.962 1.00 91.94 71 ALA A N 1
ATOM 579 C CA . ALA A 1 71 ? -27.514 2.525 29.960 1.00 91.94 71 ALA A CA 1
ATOM 580 C C . ALA A 1 71 ? -27.599 3.917 29.314 1.00 91.94 71 ALA A C 1
ATOM 582 O O . ALA A 1 71 ? -28.373 4.759 29.770 1.00 91.94 71 ALA A O 1
ATOM 583 N N . LEU A 1 72 ? -26.880 4.149 28.210 1.00 90.94 72 LEU A N 1
ATOM 584 C CA . LEU A 1 72 ? -26.952 5.401 27.450 1.00 90.94 72 LEU A CA 1
ATOM 585 C C . LEU A 1 72 ? -28.325 5.615 26.796 1.00 90.94 72 LEU A C 1
ATOM 587 O O . LEU A 1 72 ? -28.813 6.745 26.754 1.00 90.94 72 LEU A O 1
ATOM 591 N N . ALA A 1 73 ? -28.971 4.560 26.295 1.00 91.00 73 ALA A N 1
ATOM 592 C CA . ALA A 1 73 ? -30.301 4.646 25.694 1.00 91.00 73 ALA A CA 1
ATOM 593 C C . ALA A 1 73 ? -31.388 5.001 26.722 1.00 91.00 73 ALA A C 1
ATOM 595 O O . ALA A 1 73 ? -32.335 5.709 26.371 1.00 91.00 73 ALA A O 1
ATOM 596 N N . ALA A 1 74 ? -31.223 4.573 27.978 1.00 92.75 74 ALA A N 1
ATOM 597 C CA . ALA A 1 74 ? -32.104 4.918 29.093 1.00 92.75 74 ALA A CA 1
ATOM 598 C C . ALA A 1 74 ? -31.960 6.381 29.564 1.00 92.75 74 ALA A C 1
ATOM 600 O O . ALA A 1 74 ? -32.794 6.871 30.330 1.00 92.75 74 ALA A O 1
ATOM 601 N N . LEU A 1 75 ? -30.925 7.104 29.117 1.00 91.88 75 LEU A N 1
ATOM 602 C CA . LEU A 1 75 ? -30.718 8.500 29.493 1.00 91.88 75 LEU A CA 1
ATOM 603 C C . LEU A 1 75 ? -31.612 9.474 28.701 1.00 91.88 75 LEU A C 1
ATOM 605 O O . LEU A 1 75 ? -31.933 9.249 27.530 1.00 91.88 75 LEU A O 1
ATOM 609 N N . PRO A 1 76 ? -31.934 10.641 29.293 1.00 93.06 76 PRO A N 1
ATOM 610 C CA . PRO A 1 76 ? -32.579 11.744 28.588 1.00 93.06 76 PRO A CA 1
ATOM 611 C C . PRO A 1 76 ? -31.785 12.212 27.360 1.00 93.06 76 PRO A C 1
ATOM 613 O O . PRO A 1 76 ? -30.551 12.230 27.371 1.00 93.06 76 PRO A O 1
ATOM 616 N N . ALA A 1 77 ? -32.492 12.689 26.330 1.00 90.62 77 ALA A N 1
ATOM 617 C CA . ALA A 1 77 ? -31.910 13.074 25.039 1.00 90.62 77 ALA A CA 1
ATOM 618 C C . ALA A 1 77 ? -30.751 14.087 25.141 1.00 90.62 77 ALA A C 1
ATOM 620 O O . ALA A 1 77 ? -29.772 13.964 24.412 1.00 90.62 77 ALA A O 1
ATOM 621 N N . TRP A 1 78 ? -30.811 15.042 26.078 1.00 90.50 78 TRP A N 1
ATOM 622 C CA . TRP A 1 78 ? -29.743 16.030 26.275 1.00 90.50 78 TRP A CA 1
ATOM 623 C C . TRP A 1 78 ? -28.439 15.409 26.801 1.00 90.50 78 TRP A C 1
ATOM 625 O O . TRP A 1 78 ? -27.362 15.805 26.365 1.00 90.50 78 TRP A O 1
ATOM 635 N N . ARG A 1 79 ? -28.514 14.395 27.681 1.00 86.81 79 ARG A N 1
ATOM 636 C CA . ARG A 1 79 ? -27.327 13.668 28.176 1.00 86.81 79 ARG A CA 1
ATOM 637 C C . ARG A 1 79 ? -26.718 12.794 27.090 1.00 86.81 79 ARG A C 1
ATOM 639 O O . ARG A 1 79 ? -25.502 12.733 26.977 1.00 86.81 79 ARG A O 1
ATOM 646 N N . ARG A 1 80 ? -27.561 12.169 26.263 1.00 88.38 80 ARG A N 1
ATOM 647 C CA . ARG A 1 80 ? -27.119 11.396 25.093 1.00 88.38 80 ARG A CA 1
ATOM 648 C C . ARG A 1 80 ? -26.379 12.271 24.086 1.00 88.38 80 ARG A C 1
ATOM 650 O O . ARG A 1 80 ? -25.381 11.833 23.533 1.00 88.38 80 ARG A O 1
ATOM 657 N N . LEU A 1 81 ? -26.859 13.499 23.877 1.00 89.25 81 LEU A N 1
ATOM 658 C CA . LEU A 1 81 ? -26.208 14.467 22.999 1.00 89.25 81 LEU A CA 1
ATOM 659 C C . LEU A 1 81 ? -24.830 14.855 23.547 1.00 89.25 81 LEU A C 1
ATOM 661 O O . LEU A 1 81 ? -23.849 14.775 22.821 1.00 89.25 81 LEU A O 1
ATOM 665 N N . LEU A 1 82 ? -24.741 15.196 24.838 1.00 90.06 82 LEU A N 1
ATOM 666 C CA . LEU A 1 82 ? -23.464 15.524 25.480 1.00 90.06 82 LEU A CA 1
ATOM 667 C C . LEU A 1 82 ? -22.454 14.372 25.385 1.00 90.06 82 LEU A C 1
ATOM 669 O O . LEU A 1 82 ? -21.337 14.610 24.954 1.00 90.06 82 LEU A O 1
ATOM 673 N N . ASN A 1 83 ? -22.870 13.138 25.681 1.00 87.50 83 ASN A N 1
ATOM 674 C CA . ASN A 1 83 ? -22.019 11.940 25.623 1.00 87.50 83 ASN A CA 1
ATOM 675 C C . ASN A 1 83 ? -21.649 11.495 24.192 1.00 87.50 83 ASN A C 1
ATOM 677 O O . ASN A 1 83 ? -20.895 10.547 24.005 1.00 87.50 83 ASN A O 1
ATOM 681 N N . HIS A 1 84 ? -22.259 12.089 23.163 1.00 87.94 84 HIS A N 1
ATOM 682 C CA . HIS A 1 84 ? -21.852 11.874 21.775 1.00 87.94 84 HIS A CA 1
ATOM 683 C C . HIS A 1 84 ? -20.742 12.848 21.357 1.00 87.94 84 HIS A C 1
ATOM 685 O O . HIS A 1 84 ? -19.949 12.525 20.476 1.00 87.94 84 HIS A O 1
ATOM 691 N N . PHE A 1 85 ? -20.697 14.032 21.975 1.00 89.94 85 PHE A N 1
ATOM 692 C CA . PHE A 1 85 ? -19.720 15.080 21.674 1.00 89.94 85 PHE A CA 1
ATOM 693 C C . PHE A 1 85 ? -18.522 15.110 22.639 1.00 89.94 85 PHE A C 1
ATOM 695 O O . PHE A 1 85 ? -17.475 15.625 22.252 1.00 89.94 85 PHE A O 1
ATOM 702 N N . PHE A 1 86 ? -18.671 14.579 23.856 1.00 76.44 86 PHE A N 1
ATOM 703 C CA . PHE A 1 86 ? -17.638 14.418 24.888 1.00 76.44 86 PHE A CA 1
ATOM 704 C C . PHE A 1 86 ? -17.517 12.948 25.279 1.00 76.44 86 PHE A C 1
ATOM 706 O O . PHE A 1 86 ? -16.363 12.489 25.420 1.00 76.44 86 PHE A O 1
#

Foldseek 3Di:
DDQDCDDPPPDDDGDDPVNVCVVCVVVVVVVVVVVVVCVVVVDPDDDPVNDPPPPPDDDDPVVVVVVVVVVLVPDDPVVVVVVVVD

Organism: NCBI:txid1491479

pLDDT: mean 83.45, std 11.07, range [48.59, 96.75]